Protein AF-A0A2D2Q2U7-F1 (afdb_monomer_lite)

pLDDT: mean 83.31, std 18.64, range [39.56, 97.25]

Organism: NCBI:txid1917166

Sequence (106 aa):
MRMQAISFLSLSYLSLGVASTAIAAPYPPEVVSRFTTECATALKEQVPQMANYGNAYCSCVINELQTSLSLDEFNAIGQNVQANASPEVRQMLTNTAQTCLQRVTQ

Foldseek 3Di:
DDDDDDDDDPPPDPPPPPPPPPQADADDPVVLVVQLVVQLVVCCVPPVVCNVQSNQLSNQLSVQCSRPDHPVLVVQCVVPVVVRPDPVRVVSSVVSNVVSVVVRVD

Structure (mmCIF, N/CA/C/O backbone):
data_AF-A0A2D2Q2U7-F1
#
_entry.id   AF-A0A2D2Q2U7-F1
#
loop_
_atom_site.group_PDB
_atom_site.id
_atom_site.type_symbol
_atom_site.label_atom_id
_atom_site.label_alt_id
_atom_site.label_comp_id
_atom_site.label_asym_id
_atom_site.label_entity_id
_atom_site.label_seq_id
_atom_site.pdbx_PDB_ins_code
_atom_site.Cartn_x
_atom_site.Cartn_y
_atom_site.Cartn_z
_atom_site.occupancy
_atom_site.B_iso_or_equiv
_atom_site.auth_seq_id
_atom_site.auth_comp_id
_atom_site.auth_asym_id
_atom_site.auth_atom_id
_atom_site.pdbx_PDB_model_num
ATOM 1 N N . MET A 1 1 ? -2.088 -7.544 -82.913 1.00 39.56 1 MET A N 1
ATOM 2 C CA . MET A 1 1 ? -1.268 -8.069 -81.800 1.00 39.56 1 MET A CA 1
ATOM 3 C C . MET A 1 1 ? -1.830 -7.532 -80.491 1.00 39.56 1 MET A C 1
ATOM 5 O O . MET A 1 1 ? -2.129 -6.349 -80.418 1.00 39.56 1 MET A O 1
ATOM 9 N N . ARG A 1 2 ? -2.064 -8.425 -79.522 1.00 44.53 2 ARG A N 1
ATOM 10 C CA . ARG A 1 2 ? -2.496 -8.139 -78.143 1.00 44.53 2 ARG A CA 1
ATOM 11 C C . ARG A 1 2 ? -1.381 -7.416 -77.378 1.00 44.53 2 ARG A C 1
ATOM 13 O O . ARG A 1 2 ? -0.241 -7.835 -77.511 1.00 44.53 2 ARG A O 1
ATOM 20 N N . MET A 1 3 ? -1.730 -6.496 -76.480 1.00 42.31 3 MET A N 1
ATOM 21 C CA . MET A 1 3 ? -1.306 -6.584 -75.075 1.00 42.31 3 MET A CA 1
ATOM 22 C C . MET A 1 3 ? -2.145 -5.643 -74.208 1.00 42.31 3 MET A C 1
ATOM 24 O O . MET A 1 3 ? -2.202 -4.438 -74.423 1.00 42.31 3 MET A O 1
ATOM 28 N N . GLN A 1 4 ? -2.848 -6.265 -73.267 1.00 54.09 4 GLN A N 1
ATOM 29 C CA . GLN A 1 4 ? -3.545 -5.647 -72.150 1.00 54.09 4 GLN A CA 1
ATOM 30 C C . GLN A 1 4 ? -2.503 -5.331 -71.071 1.00 54.09 4 GLN A C 1
ATOM 32 O O . GLN A 1 4 ? -1.634 -6.165 -70.819 1.00 54.09 4 GLN A O 1
ATOM 37 N N . ALA A 1 5 ? -2.606 -4.178 -70.414 1.00 50.44 5 ALA A N 1
ATOM 38 C CA . ALA A 1 5 ? -1.903 -3.916 -69.165 1.00 50.44 5 ALA A CA 1
ATOM 39 C C . ALA A 1 5 ? -2.942 -3.575 -68.095 1.00 50.44 5 ALA A C 1
ATOM 41 O O . ALA A 1 5 ? -3.728 -2.639 -68.230 1.00 50.44 5 ALA A O 1
ATOM 42 N N . ILE A 1 6 ? -2.975 -4.442 -67.092 1.00 56.59 6 ILE A N 1
ATOM 43 C CA . ILE A 1 6 ? -3.912 -4.499 -65.980 1.00 56.59 6 ILE A CA 1
ATOM 44 C C . ILE A 1 6 ? -3.414 -3.582 -64.855 1.00 56.59 6 ILE A C 1
ATOM 46 O O . ILE A 1 6 ? -2.225 -3.554 -64.556 1.00 56.59 6 ILE A O 1
ATOM 50 N N . SER A 1 7 ? -4.376 -2.858 -64.282 1.00 50.28 7 SER A N 1
ATOM 51 C CA . SER A 1 7 ? -4.546 -2.406 -62.895 1.00 50.28 7 SER A CA 1
ATOM 52 C C . SER A 1 7 ? -3.362 -2.428 -61.930 1.00 50.28 7 SER A C 1
ATOM 54 O O . SER A 1 7 ? -2.803 -3.488 -61.705 1.00 50.28 7 SER A O 1
ATOM 56 N N . PHE A 1 8 ? -3.205 -1.351 -61.148 1.00 47.91 8 PHE A N 1
ATOM 57 C CA . PHE A 1 8 ? -3.005 -1.464 -59.694 1.00 47.91 8 PHE A CA 1
ATOM 58 C C . PHE A 1 8 ? -3.709 -0.308 -58.966 1.00 47.91 8 PHE A C 1
ATOM 60 O O . PHE A 1 8 ? -3.310 0.849 -59.052 1.00 47.91 8 PHE A O 1
ATOM 67 N N . LEU A 1 9 ? -4.796 -0.654 -58.271 1.00 50.81 9 LEU A N 1
ATOM 68 C CA . LEU A 1 9 ? -5.488 0.181 -57.293 1.00 50.81 9 LEU A CA 1
ATOM 69 C C . LEU A 1 9 ? -4.599 0.316 -56.052 1.00 50.81 9 LEU A C 1
ATOM 71 O O . LEU A 1 9 ? -4.330 -0.671 -55.368 1.00 50.81 9 LEU A O 1
ATOM 75 N N . SER A 1 10 ? -4.161 1.530 -55.744 1.00 48.84 10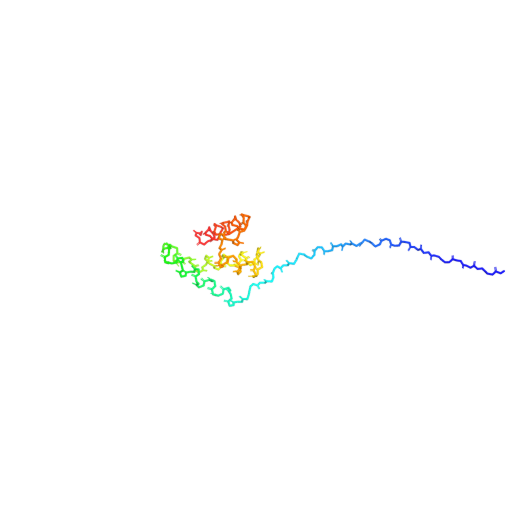 SER A N 1
ATOM 76 C CA . SER A 1 10 ? -3.502 1.873 -54.487 1.00 48.84 10 SER A CA 1
ATOM 77 C C . SER A 1 10 ? -4.544 1.971 -53.366 1.00 48.84 10 SER A C 1
ATOM 79 O O . SER A 1 10 ? -5.064 3.042 -53.061 1.00 48.84 10 SER A O 1
ATOM 81 N N . LEU A 1 11 ? -4.865 0.829 -52.747 1.00 48.59 11 LEU A N 1
ATOM 82 C CA . LEU A 1 11 ? -5.509 0.800 -51.433 1.00 48.59 11 LEU A CA 1
ATOM 83 C C . LEU A 1 11 ? -4.478 1.222 -50.381 1.00 48.59 11 LEU A C 1
ATOM 85 O O . LEU A 1 11 ? -3.674 0.416 -49.913 1.00 48.59 11 LEU A O 1
ATOM 89 N N . SER A 1 12 ? -4.502 2.498 -50.013 1.00 54.31 12 SER A N 1
ATOM 90 C CA . SER A 1 12 ? -3.802 3.004 -48.835 1.00 54.31 12 SER A CA 1
ATOM 91 C C . SER A 1 12 ? -4.486 2.445 -47.587 1.00 54.31 12 SER A C 1
ATOM 93 O O . SER A 1 12 ? -5.566 2.889 -47.200 1.00 54.31 12 SER A O 1
ATOM 95 N N . TYR A 1 13 ? -3.867 1.430 -46.988 1.00 53.22 13 TYR A N 1
ATOM 96 C CA . TYR A 1 13 ? -4.272 0.845 -45.717 1.00 53.22 13 TYR A CA 1
ATOM 97 C C . TYR A 1 13 ? -4.217 1.911 -44.614 1.00 53.22 13 TYR A C 1
ATOM 99 O O . TYR A 1 13 ? -3.144 2.394 -44.250 1.00 53.22 13 TYR A O 1
ATOM 107 N N . LEU A 1 14 ? -5.384 2.263 -44.068 1.00 51.50 14 LEU A N 1
ATOM 108 C CA . LEU A 1 14 ? -5.487 2.873 -42.749 1.00 51.50 14 LEU A CA 1
ATOM 109 C C . LEU A 1 14 ? -5.032 1.838 -41.716 1.00 51.50 14 LEU A C 1
ATOM 111 O O . LEU A 1 14 ? -5.805 0.982 -41.287 1.00 51.50 14 LEU A O 1
ATOM 115 N N . SER A 1 15 ? -3.774 1.922 -41.303 1.00 54.16 15 SER A N 1
ATOM 116 C CA . SER A 1 15 ? -3.293 1.234 -40.111 1.00 54.16 15 SER A CA 1
ATOM 117 C C . SER A 1 15 ? -3.859 1.953 -38.885 1.00 54.16 15 SER A C 1
ATOM 119 O O . SER A 1 15 ? -3.210 2.831 -38.318 1.00 54.16 15 SER A O 1
ATOM 121 N N . LEU A 1 16 ? -5.091 1.612 -38.486 1.00 51.12 16 LEU A N 1
ATOM 122 C CA . LEU A 1 16 ? -5.576 1.897 -37.137 1.00 51.12 16 LEU A CA 1
ATOM 123 C C . LEU A 1 16 ? -4.664 1.143 -36.165 1.00 51.12 16 LEU A C 1
ATOM 125 O O . LEU A 1 16 ? -4.834 -0.052 -35.927 1.00 51.12 16 LEU A O 1
ATOM 129 N N . GLY A 1 17 ? -3.674 1.850 -35.625 1.00 44.56 17 GLY A N 1
ATOM 130 C CA . GLY A 1 17 ? -2.949 1.417 -34.445 1.00 44.56 17 GLY A CA 1
ATOM 131 C C . GLY A 1 17 ? -3.934 1.360 -33.287 1.00 44.56 17 GLY A C 1
ATOM 132 O O . GLY A 1 17 ? -4.200 2.370 -32.641 1.00 44.56 17 GLY A O 1
ATOM 133 N N . VAL A 1 18 ? -4.508 0.184 -33.051 1.00 49.53 18 VAL A N 1
ATOM 134 C CA . VAL A 1 18 ? -5.156 -0.140 -31.785 1.00 49.53 18 VAL A CA 1
ATOM 135 C C . VAL A 1 18 ? -4.086 -0.030 -30.705 1.00 49.53 18 VAL A C 1
ATOM 137 O O . VAL A 1 18 ? -3.258 -0.923 -30.531 1.00 49.53 18 VAL A O 1
ATOM 140 N N . ALA A 1 19 ? -4.062 1.115 -30.021 1.00 48.41 19 ALA A N 1
ATOM 141 C CA . ALA A 1 19 ? -3.356 1.271 -28.765 1.00 48.41 19 ALA A CA 1
ATOM 142 C C . ALA A 1 19 ? -3.917 0.202 -27.827 1.00 48.41 19 ALA A C 1
ATOM 144 O O . ALA A 1 19 ? -5.011 0.337 -27.284 1.00 48.41 19 ALA A O 1
ATOM 145 N N . SER A 1 20 ? -3.204 -0.917 -27.732 1.00 43.84 20 SER A N 1
ATOM 146 C CA . SER A 1 20 ? -3.496 -1.958 -26.767 1.00 43.84 20 SER A CA 1
ATOM 147 C C . SER A 1 20 ? -3.198 -1.337 -25.415 1.00 43.84 20 SER A C 1
ATOM 149 O O . SER A 1 20 ? -2.044 -1.258 -25.003 1.00 43.84 20 SER A O 1
ATOM 151 N N . THR A 1 21 ? -4.228 -0.806 -24.762 1.00 45.97 21 THR A N 1
ATOM 152 C CA . THR A 1 21 ? -4.189 -0.485 -23.341 1.00 45.97 21 THR A CA 1
ATOM 153 C C . THR A 1 21 ? -3.930 -1.805 -22.630 1.00 45.97 21 THR A C 1
ATOM 155 O O . THR A 1 21 ? -4.857 -2.579 -22.397 1.00 45.97 21 THR A O 1
ATOM 158 N N . ALA A 1 22 ? -2.656 -2.127 -22.405 1.00 48.75 22 ALA A N 1
ATOM 159 C CA . ALA A 1 22 ? -2.265 -3.280 -21.622 1.00 48.75 22 ALA A CA 1
ATOM 160 C C . ALA A 1 22 ? -2.822 -3.056 -20.216 1.00 48.75 22 ALA A C 1
ATOM 162 O O . ALA A 1 22 ? -2.326 -2.222 -19.464 1.00 48.75 22 ALA A O 1
ATOM 163 N N . ILE A 1 23 ? -3.918 -3.744 -19.904 1.00 53.56 23 ILE A N 1
ATOM 164 C CA . ILE A 1 23 ? -4.441 -3.818 -18.547 1.00 53.56 23 ILE A CA 1
ATOM 165 C C . I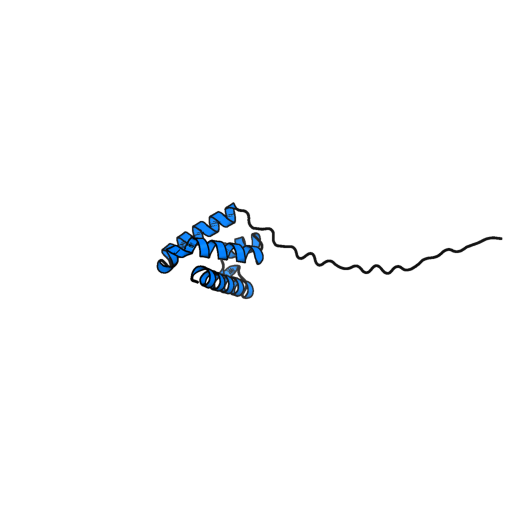LE A 1 23 ? -3.345 -4.531 -17.755 1.00 53.56 23 ILE A C 1
ATOM 167 O O . ILE A 1 23 ? -2.970 -5.648 -18.122 1.00 53.56 23 ILE A O 1
ATOM 171 N N . ALA A 1 24 ? -2.779 -3.870 -16.741 1.00 59.94 24 ALA A N 1
ATOM 172 C CA . ALA A 1 24 ? -1.805 -4.499 -15.859 1.00 59.94 24 ALA A CA 1
ATOM 173 C C . ALA A 1 24 ? -2.395 -5.826 -15.360 1.00 59.94 24 ALA A C 1
ATOM 175 O O . ALA A 1 24 ? -3.553 -5.877 -14.936 1.00 59.94 24 ALA A O 1
ATOM 176 N N . ALA A 1 25 ? -1.639 -6.919 -15.498 1.00 73.44 25 ALA A N 1
ATOM 177 C CA . ALA A 1 25 ? -2.107 -8.213 -15.027 1.00 73.44 25 ALA A CA 1
ATOM 178 C C . ALA A 1 25 ? -2.389 -8.115 -13.516 1.00 73.44 25 ALA A C 1
ATOM 180 O O . ALA A 1 25 ? -1.560 -7.549 -12.795 1.00 73.44 25 ALA A O 1
ATOM 181 N N . PRO A 1 26 ? -3.530 -8.641 -13.032 1.00 86.38 26 PRO A N 1
ATOM 182 C CA . PRO A 1 26 ? -3.855 -8.591 -11.613 1.00 86.38 26 PRO A CA 1
ATOM 183 C C . PRO A 1 26 ? -2.760 -9.277 -10.797 1.00 86.38 26 PRO A C 1
ATOM 185 O O . PRO A 1 26 ? -2.120 -10.228 -11.259 1.00 86.38 26 PRO A O 1
ATOM 188 N N . TYR A 1 27 ? -2.542 -8.793 -9.576 1.00 93.50 27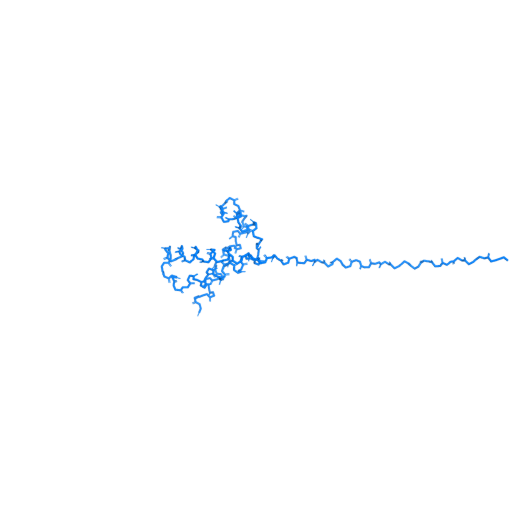 TYR A N 1
ATOM 189 C CA . TYR A 1 27 ? -1.505 -9.354 -8.720 1.00 93.50 27 TYR A CA 1
ATOM 190 C C . TYR A 1 27 ? -1.841 -10.800 -8.338 1.00 93.50 27 TYR A C 1
ATOM 192 O O . TYR A 1 27 ? -3.019 -11.140 -8.178 1.00 93.50 27 TYR A O 1
ATOM 200 N N . PRO A 1 28 ? -0.825 -11.659 -8.139 1.00 95.44 28 PRO A N 1
ATOM 201 C CA . PRO A 1 28 ? -1.053 -13.012 -7.661 1.00 95.44 28 PRO A CA 1
ATOM 202 C C . PRO A 1 28 ? -1.825 -13.015 -6.327 1.00 95.44 28 PRO A C 1
ATOM 204 O O . PRO A 1 28 ? -1.538 -12.179 -5.458 1.00 95.44 28 PRO A O 1
ATOM 207 N N . PRO A 1 29 ? -2.786 -13.937 -6.121 1.00 94.38 29 PRO A N 1
ATOM 208 C CA . PRO A 1 29 ? -3.618 -13.965 -4.917 1.00 94.38 29 PRO A CA 1
ATOM 209 C C . PRO A 1 29 ? -2.820 -14.006 -3.609 1.00 94.38 29 PRO A C 1
ATOM 211 O O . PRO A 1 29 ? -3.210 -13.391 -2.618 1.00 94.38 29 PRO A O 1
ATOM 214 N N . GLU A 1 30 ? -1.678 -14.690 -3.598 1.00 95.69 30 GLU A N 1
ATOM 215 C CA . GLU A 1 30 ? -0.776 -14.770 -2.454 1.00 95.69 30 GLU A CA 1
ATOM 216 C C . GLU A 1 30 ? -0.143 -13.418 -2.098 1.00 95.69 30 GLU A C 1
ATOM 218 O O . GLU A 1 30 ? 0.057 -13.126 -0.918 1.00 95.69 30 GLU A O 1
ATOM 223 N N . VAL A 1 31 ? 0.120 -12.562 -3.091 1.00 95.12 31 VAL A N 1
ATOM 224 C CA . VAL A 1 31 ? 0.640 -11.204 -2.876 1.00 95.12 31 VAL A CA 1
ATOM 225 C C . VAL A 1 31 ? -0.445 -10.331 -2.261 1.00 95.12 31 VAL A C 1
ATOM 227 O O . VAL A 1 31 ? -0.190 -9.650 -1.268 1.00 95.12 31 VAL A O 1
ATOM 230 N N . VAL A 1 32 ? -1.663 -10.404 -2.802 1.00 95.44 32 VAL A N 1
ATOM 231 C CA . VAL A 1 32 ? -2.828 -9.678 -2.279 1.00 95.44 32 VAL A CA 1
ATOM 232 C C . VAL A 1 32 ? -3.115 -10.094 -0.836 1.00 95.44 32 VAL A C 1
ATOM 234 O O . VAL A 1 32 ? -3.244 -9.244 0.043 1.00 95.44 32 VAL A O 1
ATOM 237 N N . SER A 1 33 ? -3.151 -11.401 -0.564 1.00 96.38 33 SER A N 1
ATOM 238 C CA . SER A 1 33 ? -3.407 -11.937 0.775 1.00 96.38 33 SER A CA 1
ATOM 239 C C . SER A 1 33 ? -2.333 -11.518 1.779 1.00 96.38 33 SER A C 1
ATOM 241 O O . SER A 1 33 ? -2.662 -11.142 2.910 1.00 96.38 33 SER A O 1
ATOM 243 N N . ARG A 1 34 ? -1.053 -11.577 1.384 1.00 96.25 34 ARG A N 1
ATOM 244 C CA . ARG A 1 34 ? 0.063 -11.159 2.238 1.00 96.25 34 ARG A CA 1
ATOM 245 C C . ARG A 1 34 ? -0.026 -9.669 2.550 1.00 96.25 34 ARG A C 1
ATOM 247 O O . ARG A 1 34 ? -0.036 -9.309 3.723 1.00 96.25 34 ARG A O 1
ATOM 254 N N . PHE A 1 35 ? -0.182 -8.830 1.523 1.00 96.12 35 PHE A N 1
ATOM 255 C CA . PHE A 1 35 ? -0.303 -7.386 1.703 1.00 96.12 35 PHE A CA 1
ATOM 256 C C . PHE A 1 35 ? -1.459 -7.030 2.635 1.00 96.12 35 PHE A C 1
ATOM 258 O O . PHE A 1 35 ? -1.257 -6.290 3.592 1.00 96.12 35 PHE A O 1
ATOM 265 N N . THR A 1 36 ? -2.659 -7.569 2.397 1.00 96.44 36 THR A N 1
ATOM 266 C CA . THR A 1 36 ? -3.828 -7.243 3.223 1.00 96.44 36 THR A CA 1
ATOM 267 C C . THR A 1 36 ? -3.596 -7.612 4.686 1.00 96.44 36 THR A C 1
ATOM 269 O O . THR A 1 36 ? -3.928 -6.823 5.569 1.00 96.44 36 THR A O 1
ATOM 272 N N . THR A 1 37 ? -2.977 -8.765 4.948 1.00 96.44 37 THR A N 1
ATOM 273 C CA . THR A 1 37 ? -2.682 -9.230 6.312 1.00 96.44 37 THR A CA 1
ATOM 274 C C . THR A 1 37 ? -1.658 -8.335 7.010 1.00 96.44 37 THR A C 1
ATOM 276 O O . THR A 1 37 ? -1.887 -7.890 8.137 1.00 96.44 37 THR A O 1
ATOM 279 N N . GLU A 1 38 ? -0.538 -8.051 6.346 1.00 95.94 38 GLU A N 1
ATOM 280 C CA . GLU A 1 38 ? 0.542 -7.228 6.898 1.00 95.94 38 GLU A CA 1
ATOM 281 C C . GLU A 1 38 ? 0.079 -5.785 7.117 1.00 95.94 38 GLU A C 1
ATOM 283 O O . GLU A 1 38 ? 0.269 -5.227 8.197 1.00 95.94 38 GLU A O 1
ATOM 288 N N . CYS A 1 39 ? -0.615 -5.209 6.135 1.00 95.62 39 CYS A N 1
ATOM 289 C CA . CYS A 1 39 ? -1.190 -3.873 6.222 1.00 95.62 39 CYS A CA 1
ATOM 290 C C . CYS A 1 39 ? -2.213 -3.770 7.361 1.00 95.62 39 CYS A C 1
ATOM 292 O O . CYS A 1 39 ? -2.144 -2.831 8.151 1.00 95.62 39 CYS A O 1
ATOM 294 N N . ALA A 1 40 ? -3.136 -4.729 7.498 1.00 95.56 40 ALA A N 1
ATOM 295 C CA . ALA A 1 40 ? -4.151 -4.679 8.551 1.00 95.56 40 ALA A CA 1
ATOM 296 C C . ALA A 1 40 ? -3.530 -4.835 9.947 1.00 95.56 40 ALA A C 1
ATOM 298 O O . ALA A 1 40 ? -3.957 -4.166 10.891 1.00 95.56 40 ALA A O 1
ATOM 299 N N . THR A 1 41 ? -2.498 -5.675 10.067 1.00 96.00 41 THR A N 1
ATOM 300 C CA . THR A 1 41 ? -1.727 -5.843 11.307 1.00 96.00 41 THR A CA 1
ATOM 301 C C . THR A 1 41 ? -1.022 -4.541 11.679 1.00 96.00 41 THR A C 1
ATOM 303 O O . THR A 1 41 ? -1.246 -4.018 12.770 1.00 96.00 41 THR A O 1
ATOM 306 N N . ALA A 1 42 ? -0.267 -3.957 10.744 1.00 93.94 42 ALA A N 1
ATOM 307 C CA . ALA A 1 42 ? 0.428 -2.692 10.959 1.00 93.94 42 ALA A CA 1
ATOM 308 C C . ALA A 1 42 ? -0.545 -1.547 11.280 1.00 93.94 42 ALA A C 1
ATOM 310 O O . ALA A 1 42 ? -0.291 -0.748 12.180 1.00 93.94 42 ALA A O 1
ATOM 311 N N . LEU A 1 43 ? -1.692 -1.481 10.597 1.00 93.81 43 LEU A N 1
ATOM 312 C CA . LEU A 1 43 ? -2.703 -0.457 10.850 1.00 93.81 43 LEU A CA 1
ATOM 313 C C . LEU A 1 43 ? -3.301 -0.592 12.251 1.00 93.81 43 LEU A C 1
ATOM 315 O O . LEU A 1 43 ? -3.485 0.411 12.931 1.00 93.81 43 LEU A O 1
ATOM 319 N N . LYS A 1 44 ? -3.576 -1.818 12.705 1.00 94.38 44 LYS A N 1
ATOM 320 C CA . LYS A 1 44 ? -4.080 -2.069 14.059 1.00 94.38 44 LYS A CA 1
ATOM 321 C C . LYS A 1 44 ? -3.081 -1.626 15.132 1.00 94.38 44 LYS A C 1
ATOM 323 O O . LYS A 1 44 ? -3.503 -1.124 16.170 1.00 94.38 44 LYS A O 1
ATOM 328 N N . GLU A 1 45 ? -1.787 -1.812 14.890 1.00 95.12 45 GLU A N 1
ATOM 329 C CA . GLU A 1 45 ? -0.721 -1.415 15.816 1.00 95.12 45 GLU A CA 1
ATOM 330 C C . GLU A 1 45 ? -0.496 0.102 15.835 1.00 95.12 45 GLU A C 1
ATOM 332 O O . GLU A 1 45 ? -0.356 0.693 16.904 1.00 95.12 45 GLU A O 1
ATOM 337 N N . GLN A 1 46 ? -0.481 0.742 14.664 1.00 93.88 46 GLN A N 1
ATOM 338 C CA . GLN A 1 46 ? -0.138 2.162 14.525 1.00 93.88 46 GLN A CA 1
ATOM 339 C C . GLN A 1 46 ? -1.340 3.094 14.703 1.00 93.88 46 GLN A C 1
ATOM 341 O O . GLN A 1 46 ? -1.192 4.228 15.158 1.00 93.88 46 GLN A O 1
ATOM 346 N N . VAL A 1 47 ? -2.533 2.631 14.330 1.00 92.31 47 VAL A N 1
ATOM 347 C CA . VAL A 1 47 ? -3.772 3.41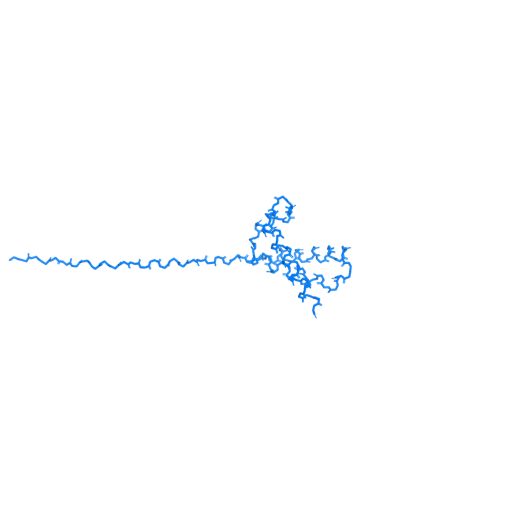3 14.306 1.00 92.31 47 VAL A CA 1
ATOM 348 C C . VAL A 1 47 ? -4.912 2.567 14.899 1.00 92.31 47 VAL A C 1
ATOM 350 O O . VAL A 1 47 ? -5.828 2.163 14.177 1.00 92.31 47 VAL A O 1
ATOM 353 N N . PRO A 1 48 ? -4.901 2.272 16.215 1.00 91.25 48 PRO A N 1
ATOM 354 C CA . PRO A 1 48 ? -5.856 1.342 16.829 1.00 91.25 48 PRO A CA 1
ATOM 355 C C . PRO A 1 48 ? -7.330 1.707 16.606 1.00 91.25 48 PRO A C 1
ATOM 357 O O . PRO A 1 48 ? -8.182 0.826 16.505 1.00 91.25 48 PRO A O 1
ATOM 360 N N . GLN A 1 49 ? -7.644 2.998 16.460 1.00 90.94 49 GLN A N 1
ATOM 361 C CA . GLN A 1 49 ? -8.988 3.493 16.147 1.00 90.94 49 GLN A CA 1
ATOM 362 C C . GLN A 1 49 ? -9.519 3.023 14.780 1.00 90.94 49 GLN A C 1
ATOM 364 O O . GLN A 1 49 ? -10.726 3.025 14.557 1.00 90.94 49 GLN A O 1
ATOM 369 N N . MET A 1 50 ? -8.632 2.594 13.878 1.00 86.88 50 MET A N 1
ATOM 370 C CA . MET A 1 50 ? -8.962 2.062 12.554 1.00 86.88 50 MET A CA 1
ATOM 371 C C . MET A 1 50 ? -9.001 0.529 12.510 1.00 86.88 50 MET A C 1
ATOM 373 O O . MET A 1 50 ? -9.244 -0.039 11.445 1.00 86.88 50 MET A O 1
ATOM 377 N N . ALA A 1 51 ? -8.804 -0.166 13.638 1.00 89.44 51 ALA A N 1
ATOM 378 C CA . ALA A 1 51 ? -8.692 -1.627 13.666 1.00 89.44 51 ALA A CA 1
ATOM 379 C C . ALA A 1 51 ? -9.902 -2.348 13.040 1.00 89.44 51 ALA A C 1
ATOM 381 O O . ALA A 1 51 ? -9.725 -3.331 12.323 1.00 89.44 51 ALA A O 1
ATOM 382 N N . ASN A 1 52 ? -11.119 -1.828 13.243 1.00 91.56 52 ASN A N 1
ATOM 383 C CA . ASN A 1 52 ? -12.348 -2.409 12.684 1.00 91.56 52 ASN A CA 1
ATOM 384 C C . ASN A 1 52 ? -12.446 -2.273 11.156 1.00 91.56 52 ASN A C 1
ATOM 386 O O . ASN A 1 52 ? -13.158 -3.040 10.514 1.00 91.56 52 ASN A O 1
ATOM 390 N N . TYR A 1 53 ? -11.712 -1.326 10.571 1.00 93.69 53 TYR A N 1
ATOM 391 C CA . TYR A 1 53 ? -11.720 -1.044 9.138 1.00 93.69 53 TYR A CA 1
ATOM 392 C C . TYR A 1 53 ? -10.488 -1.599 8.418 1.00 93.69 53 TYR A C 1
ATOM 394 O O . TYR A 1 53 ? -10.443 -1.558 7.193 1.00 93.69 53 TYR A O 1
ATOM 402 N N . GLY A 1 54 ? -9.496 -2.134 9.142 1.00 93.62 54 GLY A N 1
ATOM 403 C CA . GLY A 1 54 ? -8.184 -2.475 8.583 1.00 93.62 54 GLY A CA 1
ATOM 404 C C . GLY A 1 54 ? -8.232 -3.429 7.393 1.00 93.62 54 GLY A C 1
ATOM 405 O O . GLY A 1 54 ? -7.641 -3.136 6.357 1.00 93.62 54 GLY A O 1
ATOM 406 N N . ASN A 1 55 ? -9.005 -4.515 7.480 1.00 94.81 55 ASN A N 1
ATOM 407 C CA . ASN A 1 55 ? -9.141 -5.455 6.362 1.00 94.81 55 ASN A CA 1
ATOM 408 C C . ASN A 1 55 ? -9.792 -4.809 5.131 1.00 94.81 55 ASN A C 1
ATOM 410 O O . ASN A 1 55 ? -9.313 -5.004 4.014 1.00 94.81 55 ASN A O 1
ATOM 414 N N . ALA A 1 56 ? -10.859 -4.027 5.325 1.00 96.19 56 ALA A N 1
ATOM 415 C CA . ALA A 1 56 ? -11.547 -3.340 4.234 1.00 96.19 56 ALA A CA 1
ATOM 416 C C . ALA A 1 56 ? -10.650 -2.265 3.599 1.00 96.19 56 ALA A C 1
ATOM 418 O O . ALA A 1 56 ? -10.566 -2.166 2.375 1.00 96.19 56 ALA A O 1
ATOM 419 N N . TYR A 1 57 ? -9.925 -1.513 4.429 1.00 97.06 57 TYR A N 1
ATOM 420 C CA . TYR A 1 57 ? -8.996 -0.474 4.003 1.00 97.06 57 TYR A CA 1
ATOM 421 C C . TYR A 1 57 ? -7.857 -1.062 3.171 1.00 97.06 57 TYR A C 1
ATOM 423 O O . TYR A 1 57 ? -7.649 -0.654 2.032 1.00 97.06 57 TYR A O 1
ATOM 431 N N . CYS A 1 58 ? -7.157 -2.066 3.700 1.00 97.00 58 CYS A N 1
ATOM 432 C CA . CYS A 1 58 ? -6.013 -2.670 3.024 1.00 97.00 58 CYS A CA 1
ATOM 433 C C . CYS A 1 58 ? -6.424 -3.418 1.748 1.00 97.00 58 CYS A C 1
ATOM 435 O O . CYS A 1 58 ? -5.716 -3.340 0.745 1.00 97.00 58 CYS A O 1
ATOM 437 N N . SER A 1 59 ? -7.601 -4.055 1.740 1.00 96.69 59 SER A N 1
ATOM 438 C CA . SER A 1 59 ? -8.159 -4.654 0.520 1.00 96.69 59 SER A CA 1
ATOM 439 C C . SER A 1 59 ? -8.479 -3.596 -0.538 1.00 96.69 59 SER A C 1
ATOM 441 O O . SER A 1 59 ? -8.216 -3.809 -1.717 1.00 96.69 59 SER A O 1
ATOM 443 N N . CYS A 1 60 ? -9.012 -2.438 -0.139 1.00 97.25 60 CYS A N 1
ATOM 444 C CA . CYS A 1 60 ? -9.207 -1.322 -1.062 1.00 97.25 60 CYS A CA 1
ATOM 445 C C . CYS A 1 60 ? -7.870 -0.842 -1.636 1.00 97.25 60 CYS A C 1
ATOM 447 O O . CYS A 1 60 ? -7.743 -0.725 -2.851 1.00 97.25 60 CYS A O 1
ATOM 449 N N . VAL A 1 61 ? -6.863 -0.625 -0.782 1.00 97.12 61 VAL A N 1
ATOM 450 C CA . VAL A 1 61 ? -5.557 -0.110 -1.212 1.00 97.12 61 VAL A CA 1
ATOM 451 C C . VAL A 1 61 ? -4.926 -1.034 -2.248 1.00 97.12 61 VAL A C 1
ATOM 453 O O . VAL A 1 61 ? -4.591 -0.570 -3.331 1.00 97.12 61 VAL A O 1
ATOM 456 N N . ILE A 1 62 ? -4.804 -2.336 -1.978 1.00 96.31 62 ILE A N 1
ATOM 457 C CA . ILE A 1 62 ? -4.159 -3.252 -2.933 1.00 96.31 62 ILE A CA 1
ATOM 458 C C . ILE A 1 62 ? -4.928 -3.369 -4.250 1.00 96.31 62 ILE A C 1
ATOM 460 O O . ILE A 1 62 ? -4.309 -3.510 -5.302 1.00 96.31 62 ILE A O 1
ATOM 464 N N . ASN A 1 63 ? -6.259 -3.243 -4.203 1.00 95.06 63 ASN A N 1
ATOM 465 C CA . ASN A 1 63 ? -7.097 -3.236 -5.395 1.00 95.06 63 ASN A CA 1
ATOM 466 C C . ASN A 1 63 ? -6.883 -1.993 -6.257 1.00 95.06 63 ASN A C 1
ATOM 468 O O . ASN A 1 63 ? -6.828 -2.117 -7.472 1.00 95.06 63 ASN A O 1
ATOM 472 N N . GLU A 1 64 ? -6.719 -0.820 -5.653 1.00 94.75 64 GLU A N 1
ATOM 473 C CA . GLU A 1 64 ? -6.377 0.396 -6.394 1.00 94.75 64 GLU A CA 1
ATOM 474 C C . GLU A 1 64 ? -4.941 0.319 -6.936 1.00 94.75 64 GLU A C 1
ATOM 476 O O . GLU A 1 64 ? -4.703 0.585 -8.115 1.00 94.75 64 GLU A O 1
ATOM 481 N N . LEU A 1 65 ? -3.981 -0.140 -6.124 1.00 93.94 65 LEU A N 1
ATOM 482 C CA . LEU A 1 65 ? -2.579 -0.229 -6.539 1.00 93.94 65 LEU A CA 1
ATOM 483 C C . LEU A 1 65 ? -2.381 -1.155 -7.739 1.00 93.94 65 LEU A C 1
ATOM 485 O O . LEU A 1 65 ? -1.684 -0.765 -8.668 1.00 93.94 65 LEU A O 1
ATOM 489 N N . GLN A 1 66 ? -3.016 -2.330 -7.769 1.00 93.62 66 GLN A N 1
ATOM 490 C CA . GLN A 1 66 ? -2.859 -3.269 -8.890 1.00 93.62 66 GLN A CA 1
ATOM 491 C C . GLN A 1 66 ? -3.468 -2.779 -10.214 1.00 93.62 66 GLN A C 1
ATOM 493 O O . GLN A 1 66 ? -3.175 -3.336 -11.266 1.00 93.62 66 GLN A O 1
ATOM 498 N N . THR A 1 67 ? -4.306 -1.736 -10.184 1.00 91.38 67 THR A N 1
ATOM 499 C CA . THR A 1 67 ? -4.793 -1.077 -11.411 1.00 91.38 67 THR A CA 1
ATOM 500 C C . THR A 1 67 ? -3.831 -0.016 -11.937 1.00 91.38 67 THR A C 1
ATOM 502 O O . THR A 1 67 ? -3.911 0.354 -13.106 1.00 91.38 67 THR A O 1
ATOM 505 N N . SER A 1 68 ? -2.937 0.475 -11.076 1.00 90.44 68 SER A N 1
ATOM 506 C CA . SER A 1 68 ? -2.069 1.625 -11.346 1.00 90.44 68 SER A CA 1
ATOM 507 C C . SER A 1 68 ? -0.590 1.259 -11.460 1.00 90.44 68 SER A C 1
ATOM 509 O O . SER A 1 68 ? 0.172 2.010 -12.060 1.00 90.44 68 SER A O 1
ATOM 511 N N . LEU A 1 69 ? -0.175 0.136 -10.875 1.00 92.19 69 LEU A N 1
ATOM 512 C CA . LEU A 1 69 ? 1.202 -0.337 -10.839 1.00 92.19 69 LEU A CA 1
ATOM 513 C C . LEU A 1 69 ? 1.269 -1.780 -11.336 1.00 92.19 69 LEU A C 1
ATOM 515 O O . LEU A 1 69 ? 0.379 -2.591 -11.078 1.00 92.19 69 LEU A O 1
ATOM 519 N N . SER A 1 70 ? 2.358 -2.118 -12.018 1.00 93.69 70 SER A N 1
ATOM 520 C CA . SER A 1 70 ? 2.735 -3.512 -12.222 1.00 93.69 70 SER A CA 1
ATOM 521 C C . SER A 1 70 ? 3.220 -4.144 -10.913 1.00 93.69 70 SER A C 1
ATOM 523 O O . SER A 1 70 ? 3.629 -3.461 -9.969 1.00 93.69 70 SER A O 1
ATOM 525 N N . LEU A 1 71 ? 3.231 -5.479 -10.867 1.00 92.62 71 LEU A N 1
ATOM 526 C CA . LEU A 1 71 ? 3.740 -6.215 -9.710 1.00 92.62 71 LEU A CA 1
ATOM 527 C C . LEU A 1 71 ? 5.213 -5.882 -9.414 1.00 92.62 71 LEU A C 1
ATOM 529 O O . LEU A 1 71 ? 5.590 -5.767 -8.249 1.00 92.62 71 LEU A O 1
ATOM 533 N N . ASP A 1 72 ? 6.036 -5.703 -10.449 1.00 93.19 72 ASP A N 1
ATOM 534 C CA . ASP A 1 72 ? 7.458 -5.381 -10.293 1.00 93.19 72 ASP A CA 1
ATOM 535 C C . ASP A 1 72 ? 7.658 -3.986 -9.695 1.00 93.19 72 ASP A C 1
ATOM 537 O O . ASP A 1 72 ? 8.454 -3.820 -8.768 1.00 93.19 72 ASP A O 1
ATOM 541 N N . GLU A 1 73 ? 6.889 -2.995 -10.154 1.00 92.88 73 GLU A N 1
ATOM 542 C CA . GLU A 1 73 ? 6.904 -1.645 -9.580 1.00 92.88 73 GLU A CA 1
ATOM 543 C C . GLU A 1 73 ? 6.440 -1.661 -8.123 1.00 92.88 73 GLU A C 1
ATOM 545 O O . GLU A 1 73 ? 7.100 -1.086 -7.256 1.00 92.88 73 GLU A O 1
ATOM 550 N N . PHE A 1 74 ? 5.347 -2.368 -7.826 1.00 94.25 74 PHE A N 1
ATOM 551 C CA . PHE A 1 74 ? 4.861 -2.536 -6.459 1.00 94.25 74 PHE A CA 1
ATOM 552 C C . PHE A 1 74 ? 5.910 -3.180 -5.546 1.00 94.25 74 PHE A C 1
ATOM 554 O O . PHE A 1 74 ? 6.162 -2.676 -4.450 1.00 94.25 74 PHE A O 1
ATOM 561 N N . ASN A 1 75 ? 6.568 -4.248 -6.003 1.00 93.44 75 ASN A N 1
ATOM 562 C CA . ASN A 1 75 ? 7.621 -4.920 -5.246 1.00 93.44 75 ASN A CA 1
ATOM 563 C C . ASN A 1 75 ? 8.830 -4.005 -5.014 1.00 93.44 75 ASN A C 1
ATOM 565 O O 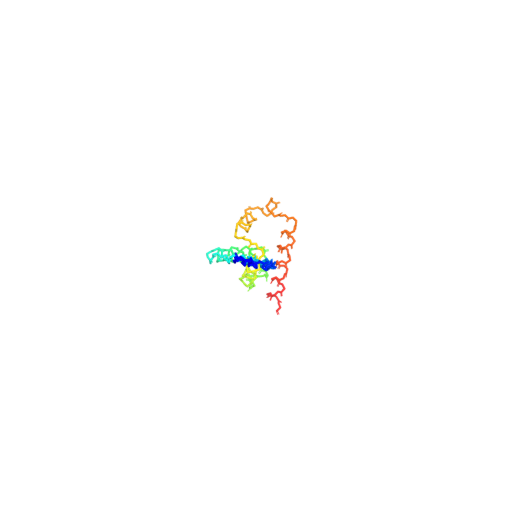. ASN A 1 75 ? 9.368 -3.975 -3.906 1.00 93.44 75 ASN A O 1
ATOM 569 N N . ALA A 1 76 ? 9.249 -3.240 -6.026 1.00 92.50 76 ALA A N 1
ATOM 570 C CA . ALA A 1 76 ? 10.340 -2.282 -5.889 1.00 92.50 76 ALA A CA 1
ATOM 571 C C . ALA A 1 76 ? 9.990 -1.195 -4.861 1.00 92.50 76 ALA A C 1
ATOM 573 O O . ALA A 1 76 ? 10.769 -0.926 -3.947 1.00 92.50 76 ALA A O 1
ATOM 574 N N . ILE A 1 77 ? 8.794 -0.611 -4.948 1.00 92.31 77 ILE A N 1
ATOM 575 C CA . ILE A 1 77 ? 8.320 0.413 -4.008 1.00 92.31 77 ILE A CA 1
ATOM 576 C C . ILE A 1 77 ? 8.235 -0.144 -2.581 1.00 92.31 77 ILE A C 1
ATOM 578 O O . ILE A 1 77 ? 8.688 0.518 -1.647 1.00 92.31 77 ILE A O 1
ATOM 582 N N . GLY A 1 78 ? 7.715 -1.362 -2.407 1.00 88.31 78 GLY A N 1
ATOM 583 C CA . GLY A 1 78 ? 7.570 -2.010 -1.101 1.00 88.31 78 GLY A CA 1
ATOM 584 C C . GLY A 1 78 ? 8.890 -2.222 -0.353 1.00 88.31 78 GLY A C 1
ATOM 585 O O . GLY A 1 78 ? 8.901 -2.198 0.874 1.00 88.31 78 GLY A O 1
ATOM 586 N N . GLN A 1 79 ? 10.014 -2.366 -1.064 1.00 89.44 79 GLN A N 1
ATOM 587 C CA . GLN A 1 79 ? 11.341 -2.483 -0.442 1.00 89.44 79 GLN A CA 1
ATOM 588 C C . GLN A 1 79 ? 11.826 -1.158 0.154 1.00 89.44 79 GLN A C 1
ATOM 590 O O . GLN A 1 79 ? 12.424 -1.140 1.229 1.00 89.44 79 GLN A O 1
ATOM 595 N N . ASN A 1 80 ? 11.604 -0.046 -0.552 1.00 88.69 80 ASN A N 1
ATOM 596 C CA . ASN A 1 80 ? 11.965 1.286 -0.082 1.00 88.69 80 ASN A CA 1
ATOM 597 C C . ASN A 1 80 ? 11.177 2.364 -0.834 1.00 88.69 80 ASN A C 1
ATOM 599 O O . ASN A 1 80 ? 11.575 2.816 -1.907 1.00 88.69 80 ASN A O 1
ATOM 603 N N . VAL A 1 81 ? 10.095 2.846 -0.227 1.00 86.44 81 VAL A N 1
ATOM 604 C CA . VAL A 1 81 ? 9.228 3.865 -0.836 1.00 86.44 81 VAL A CA 1
ATOM 605 C C . VAL A 1 81 ? 9.990 5.168 -1.118 1.00 86.44 81 VAL A C 1
ATOM 607 O O . VAL A 1 81 ? 9.762 5.815 -2.136 1.00 86.44 81 VAL A O 1
ATOM 610 N N . GLN A 1 82 ? 10.925 5.566 -0.251 1.00 83.31 82 GLN A N 1
ATOM 611 C CA . GLN A 1 82 ? 11.663 6.824 -0.408 1.00 83.31 82 GLN A CA 1
ATOM 612 C C . GLN A 1 82 ? 12.708 6.764 -1.525 1.00 83.31 82 GLN A C 1
ATOM 614 O O . GLN A 1 82 ? 12.961 7.779 -2.170 1.00 83.31 82 GLN A O 1
ATOM 619 N N . ALA A 1 83 ? 13.316 5.603 -1.753 1.00 88.12 83 ALA A N 1
ATOM 620 C CA . ALA A 1 83 ? 14.294 5.425 -2.820 1.00 88.12 83 ALA A CA 1
ATOM 621 C C . ALA A 1 83 ? 13.630 5.099 -4.164 1.00 88.12 83 ALA A C 1
ATOM 623 O O . ALA A 1 83 ? 14.089 5.575 -5.198 1.00 88.12 83 ALA A O 1
ATOM 624 N N . ASN A 1 84 ? 12.541 4.323 -4.145 1.00 89.88 84 ASN A N 1
ATOM 625 C CA . ASN A 1 84 ? 12.028 3.658 -5.344 1.00 89.88 84 ASN A CA 1
ATOM 626 C C . ASN A 1 84 ? 10.731 4.273 -5.889 1.00 89.88 84 ASN A C 1
ATOM 628 O O . ASN A 1 84 ? 10.391 4.027 -7.042 1.00 89.88 84 ASN A O 1
ATOM 632 N N . ALA A 1 85 ? 10.009 5.088 -5.110 1.00 90.56 85 ALA A N 1
ATOM 633 C CA . ALA A 1 85 ? 8.842 5.809 -5.618 1.00 90.56 85 ALA A CA 1
ATOM 634 C C . ALA A 1 85 ? 9.232 7.203 -6.131 1.00 90.56 85 ALA A C 1
ATOM 636 O O . ALA A 1 85 ? 9.755 8.026 -5.364 1.00 90.56 85 ALA A O 1
ATOM 637 N N . SER A 1 86 ? 8.904 7.488 -7.397 1.00 92.56 86 SER A N 1
ATOM 638 C CA . SER A 1 86 ? 8.955 8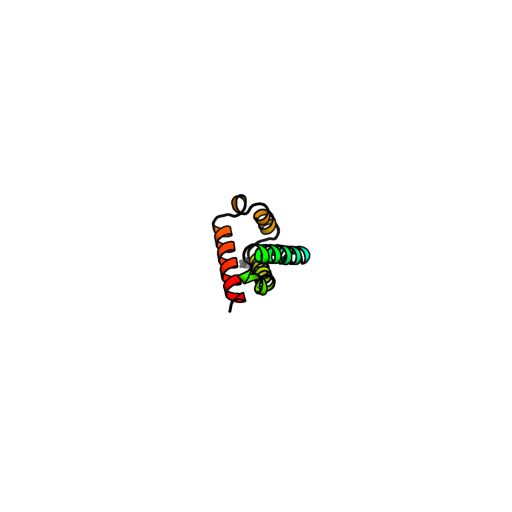.845 -7.959 1.00 92.56 86 SER A CA 1
ATOM 639 C C . SER A 1 86 ? 7.960 9.777 -7.243 1.00 92.56 86 SER A C 1
ATOM 641 O O . SER A 1 86 ? 7.048 9.297 -6.558 1.00 92.56 86 SER A O 1
ATOM 643 N N . PRO A 1 87 ? 8.087 11.110 -7.377 1.00 93.88 87 PRO A N 1
ATOM 644 C CA . PRO A 1 87 ? 7.114 12.052 -6.819 1.00 93.88 87 PRO A CA 1
ATOM 645 C C . PRO A 1 87 ? 5.668 11.763 -7.250 1.00 93.88 87 PRO A C 1
ATOM 647 O O . PRO A 1 87 ? 4.761 11.786 -6.419 1.00 93.88 87 PRO A O 1
ATOM 650 N N . GLU A 1 88 ? 5.458 11.420 -8.520 1.00 92.00 88 GLU A N 1
ATOM 651 C CA . GLU A 1 88 ? 4.146 11.091 -9.085 1.00 92.00 88 GLU A CA 1
ATOM 652 C C . GLU A 1 88 ? 3.578 9.820 -8.447 1.00 92.00 88 GLU A C 1
ATOM 654 O O . GLU A 1 88 ? 2.419 9.794 -8.029 1.00 92.00 88 GLU A O 1
ATOM 659 N N . VAL A 1 89 ? 4.413 8.788 -8.291 1.00 91.44 89 VAL A N 1
ATOM 660 C CA . VAL A 1 89 ? 4.027 7.542 -7.619 1.00 91.44 89 VAL A CA 1
ATOM 661 C C . VAL A 1 89 ? 3.667 7.808 -6.159 1.00 91.44 89 VAL A C 1
ATOM 663 O O . VAL A 1 89 ? 2.643 7.324 -5.687 1.00 91.44 89 VAL A O 1
ATOM 666 N N . ARG A 1 90 ? 4.435 8.625 -5.429 1.00 93.62 90 ARG A N 1
ATOM 667 C CA . ARG A 1 90 ? 4.106 8.984 -4.034 1.00 93.62 90 ARG A CA 1
ATOM 668 C C . ARG A 1 90 ? 2.774 9.714 -3.923 1.00 93.62 90 ARG A C 1
ATOM 670 O O . ARG A 1 90 ? 2.017 9.463 -2.982 1.00 93.62 90 ARG A O 1
ATOM 677 N N . GLN A 1 91 ? 2.480 10.597 -4.875 1.00 95.00 91 GLN A N 1
ATOM 678 C CA . GLN A 1 91 ? 1.193 11.278 -4.918 1.00 95.00 91 GLN A CA 1
ATOM 679 C C . GLN A 1 91 ? 0.059 10.284 -5.187 1.00 95.00 91 GLN A C 1
ATOM 681 O O . GLN A 1 91 ? -0.958 10.331 -4.500 1.00 95.00 91 GLN A O 1
ATOM 686 N N . MET A 1 92 ? 0.246 9.342 -6.115 1.00 94.69 92 MET A N 1
ATOM 687 C CA . MET A 1 92 ? -0.714 8.263 -6.372 1.00 94.69 92 MET A CA 1
ATOM 688 C C . MET A 1 92 ? -0.956 7.405 -5.120 1.00 94.69 92 MET A C 1
ATOM 690 O O . MET A 1 92 ? -2.112 7.171 -4.763 1.00 94.69 92 MET A O 1
ATOM 694 N N . LEU A 1 93 ? 0.100 7.006 -4.401 1.00 94.25 93 LEU A N 1
ATOM 695 C CA . LEU A 1 93 ? -0.015 6.250 -3.147 1.00 94.25 93 LEU A CA 1
ATOM 696 C C . LEU A 1 93 ? -0.809 7.036 -2.091 1.00 94.25 93 LEU A C 1
ATOM 698 O O . LEU A 1 93 ? -1.699 6.489 -1.442 1.00 94.25 93 LEU A O 1
ATOM 702 N N . THR A 1 94 ? -0.525 8.335 -1.957 1.00 95.25 94 THR A N 1
ATOM 703 C CA . THR A 1 94 ? -1.236 9.235 -1.033 1.00 95.25 94 THR A CA 1
ATOM 704 C C . THR A 1 94 ? -2.719 9.345 -1.391 1.00 95.25 94 THR A C 1
ATOM 706 O O . THR A 1 94 ? -3.578 9.184 -0.523 1.00 95.25 94 THR A O 1
ATOM 709 N N . ASN A 1 95 ? -3.032 9.558 -2.671 1.00 96.38 95 ASN A N 1
ATOM 710 C CA . ASN A 1 95 ? -4.409 9.660 -3.156 1.00 96.38 95 ASN A CA 1
ATOM 711 C C . ASN A 1 95 ? -5.177 8.349 -2.942 1.00 96.38 95 ASN A C 1
ATOM 713 O O . ASN A 1 95 ? -6.339 8.368 -2.531 1.00 96.38 95 ASN A O 1
ATOM 717 N N . THR A 1 96 ? -4.519 7.212 -3.179 1.00 96.44 96 THR A N 1
ATOM 718 C CA . THR A 1 96 ? -5.079 5.874 -2.957 1.00 96.44 96 THR A CA 1
ATOM 719 C C . THR A 1 96 ? -5.425 5.665 -1.485 1.00 96.44 96 THR A C 1
ATOM 721 O O . THR A 1 96 ? -6.551 5.288 -1.162 1.00 96.44 96 THR A O 1
ATOM 724 N N . ALA A 1 97 ? -4.494 5.982 -0.579 1.00 94.81 97 ALA A N 1
ATOM 725 C CA . ALA A 1 97 ? -4.717 5.885 0.860 1.00 94.81 97 ALA A CA 1
ATOM 726 C C . ALA A 1 97 ? -5.907 6.748 1.313 1.00 94.81 97 ALA A C 1
ATOM 728 O O . ALA A 1 97 ? -6.792 6.267 2.018 1.00 94.81 97 ALA A O 1
ATOM 729 N N . GLN A 1 98 ? -5.978 8.003 0.862 1.00 96.06 98 GLN A N 1
ATOM 730 C CA . GLN A 1 98 ? -7.082 8.908 1.201 1.00 96.06 98 GLN A CA 1
ATOM 731 C C . GLN A 1 98 ? -8.428 8.412 0.662 1.00 96.06 98 GLN A C 1
ATOM 733 O O . GLN A 1 98 ? -9.414 8.389 1.398 1.00 96.06 98 GLN A O 1
ATOM 738 N N . THR A 1 99 ? -8.461 7.970 -0.596 1.00 96.56 99 THR A N 1
ATOM 739 C CA . THR A 1 99 ? -9.670 7.436 -1.237 1.00 96.56 99 THR A CA 1
ATOM 740 C C . THR A 1 99 ? -10.186 6.214 -0.485 1.00 96.56 99 THR A C 1
ATOM 742 O O . THR A 1 99 ? -11.369 6.130 -0.157 1.00 96.56 99 THR A O 1
ATOM 745 N N . CYS A 1 100 ? -9.301 5.271 -0.164 1.00 97.06 100 CYS A N 1
ATOM 746 C CA . CYS A 1 100 ? -9.683 4.060 0.547 1.00 97.06 100 CYS A CA 1
ATOM 747 C C . CYS A 1 100 ? -10.097 4.328 1.989 1.00 97.06 100 CYS A C 1
ATOM 749 O O . CYS A 1 100 ? -11.050 3.712 2.458 1.00 97.06 100 CYS A O 1
ATOM 751 N N . LEU A 1 101 ? -9.446 5.274 2.670 1.00 95.19 101 LEU A N 1
ATOM 752 C CA . LEU A 1 101 ? -9.860 5.706 4.000 1.00 95.19 101 LEU A CA 1
ATOM 753 C C . LEU A 1 101 ? -11.293 6.246 3.971 1.00 95.19 101 LEU A C 1
ATOM 755 O O . LEU A 1 101 ? -12.135 5.772 4.725 1.00 95.19 101 LEU A O 1
ATOM 759 N N . GLN A 1 102 ? -11.592 7.166 3.050 1.00 95.69 102 GLN A N 1
ATOM 760 C CA . GLN A 1 102 ? -12.938 7.720 2.901 1.00 95.69 102 GLN A CA 1
ATOM 761 C C . GLN A 1 102 ? -13.980 6.642 2.598 1.00 95.69 102 GLN A C 1
ATOM 763 O O . GLN A 1 102 ? -15.088 6.709 3.120 1.00 95.69 102 GLN A O 1
ATOM 768 N N . ARG A 1 103 ? -13.659 5.650 1.759 1.00 95.44 103 ARG A N 1
ATOM 769 C CA . ARG A 1 103 ? -14.604 4.580 1.399 1.00 95.44 103 ARG A CA 1
ATOM 770 C C . ARG A 1 103 ? -14.984 3.683 2.575 1.00 95.44 103 ARG A C 1
ATOM 772 O O . ARG A 1 103 ? -16.100 3.187 2.586 1.00 95.44 103 ARG A O 1
ATOM 779 N N . VAL A 1 104 ? -14.077 3.445 3.525 1.00 94.88 104 VAL A N 1
ATOM 780 C CA . VAL A 1 104 ? -14.337 2.509 4.636 1.00 94.88 104 VAL A CA 1
ATOM 781 C C . VAL A 1 104 ? -14.917 3.171 5.879 1.00 94.88 104 VAL A C 1
ATOM 783 O O . VAL A 1 104 ? -15.406 2.466 6.753 1.00 94.88 104 VAL A O 1
ATOM 786 N N . THR A 1 105 ? -14.843 4.499 5.979 1.00 88.88 105 THR A N 1
ATOM 787 C CA . THR A 1 105 ? -15.369 5.262 7.124 1.00 88.88 105 THR A CA 1
ATOM 788 C C . THR A 1 105 ? -16.707 5.951 6.844 1.00 88.88 105 THR A C 1
ATOM 790 O O . THR A 1 105 ? -17.174 6.711 7.691 1.00 88.88 105 THR A O 1
ATOM 793 N N . GLN A 1 106 ? -17.273 5.755 5.653 1.00 79.94 106 GLN A N 1
ATOM 794 C CA . GLN A 1 106 ? -18.634 6.170 5.297 1.00 79.94 106 GLN A CA 1
ATOM 795 C C . GLN A 1 106 ? -19.636 5.092 5.705 1.00 79.94 106 GLN A C 1
ATOM 797 O O . GLN A 1 106 ? -20.734 5.480 6.158 1.00 79.94 106 GLN A O 1
#

Secondary structure (DSSP, 8-state):
----------------------PPPPPPHHHHHHHHHHHHHHHHHH-GGGGGGHHHHHHHHHHHHHHHS-HHHHHHHHH-HHHH--HHHHHHHHHHHHHHHHHH--

Radius of gyration: 24.67 Å; chains: 1; bounding box: 33×27×99 Å